Protein AF-A0A7J3MFR7-F1 (afdb_monomer_lite)

pLDDT: mean 71.01, std 16.86, range [31.44, 89.0]

Radius of gyration: 15.05 Å; chains: 1; bounding box: 39×35×43 Å

Sequence (94 aa):
MLSRLLRLKNTVKINGLPLHISYNLWTGIASVSYGSLKVEKILVWNGGEINILNIKIKFRGYLNPYAEIYVNNTLYTKISNILKFKAKHYRANS

Structure (mmCIF, N/CA/C/O backbone):
data_AF-A0A7J3MFR7-F1
#
_entry.id   AF-A0A7J3MFR7-F1
#
loop_
_atom_site.group_PDB
_atom_site.id
_atom_site.type_symbol
_atom_site.label_atom_id
_atom_site.label_alt_id
_atom_site.label_comp_id
_atom_site.label_asym_id
_atom_site.label_entity_id
_atom_site.label_seq_id
_atom_site.pdbx_PDB_ins_code
_atom_site.Cartn_x
_atom_site.Cartn_y
_atom_site.Cartn_z
_atom_site.occupancy
_atom_site.B_iso_or_equiv
_atom_site.auth_seq_id
_atom_site.auth_comp_id
_atom_site.auth_asym_id
_atom_site.auth_atom_id
_atom_site.pdbx_PDB_model_num
ATOM 1 N N . MET A 1 1 ? 22.687 6.573 -9.321 1.00 44.69 1 MET A N 1
ATOM 2 C CA . MET A 1 1 ? 21.905 7.821 -9.127 1.00 44.69 1 MET A CA 1
ATOM 3 C C . MET A 1 1 ? 20.436 7.713 -9.591 1.00 44.69 1 MET A C 1
ATOM 5 O O . MET A 1 1 ? 19.604 8.420 -9.037 1.00 44.69 1 MET A O 1
ATOM 9 N N . LEU A 1 2 ? 20.082 6.796 -10.512 1.00 44.41 2 LEU A N 1
ATOM 10 C CA . LEU A 1 2 ? 18.700 6.540 -10.979 1.00 44.41 2 LEU A CA 1
ATOM 11 C C . LEU A 1 2 ? 17.744 5.903 -9.946 1.00 44.41 2 LEU A C 1
ATOM 13 O O . LEU A 1 2 ? 16.537 6.110 -10.017 1.00 44.41 2 LEU A O 1
ATOM 17 N N . SER A 1 3 ? 18.256 5.180 -8.948 1.00 43.47 3 SER A N 1
ATOM 18 C CA . SER A 1 3 ? 17.432 4.471 -7.951 1.00 43.47 3 SER A CA 1
ATOM 19 C C . SER A 1 3 ? 16.567 5.389 -7.073 1.00 43.47 3 SER A C 1
ATOM 21 O O . SER A 1 3 ? 15.544 4.958 -6.549 1.00 43.47 3 SER A O 1
ATOM 23 N N . ARG A 1 4 ? 16.934 6.672 -6.932 1.00 46.88 4 ARG A N 1
ATOM 24 C CA . ARG A 1 4 ? 16.147 7.675 -6.189 1.00 46.88 4 ARG A CA 1
ATOM 25 C C . ARG A 1 4 ? 14.911 8.175 -6.950 1.00 46.88 4 ARG A C 1
ATOM 27 O O . ARG A 1 4 ? 13.972 8.619 -6.300 1.00 46.88 4 ARG A O 1
ATOM 34 N N . LEU A 1 5 ? 14.902 8.099 -8.285 1.00 53.75 5 LEU A N 1
ATOM 35 C CA . LEU A 1 5 ? 13.770 8.520 -9.132 1.00 53.75 5 LEU A CA 1
ATOM 36 C C . LEU A 1 5 ? 12.626 7.493 -9.144 1.00 53.75 5 LEU A C 1
ATOM 38 O O . LEU A 1 5 ? 11.482 7.833 -9.425 1.00 53.75 5 LEU A O 1
ATOM 42 N N . LEU A 1 6 ? 12.926 6.249 -8.778 1.00 65.19 6 LEU A N 1
ATOM 43 C CA . LEU A 1 6 ? 12.028 5.098 -8.846 1.00 65.19 6 LEU A CA 1
ATOM 44 C C . LEU A 1 6 ? 11.453 4.738 -7.466 1.00 65.19 6 LEU A C 1
ATOM 46 O O . LEU A 1 6 ? 11.320 3.569 -7.109 1.00 65.19 6 LEU A O 1
ATOM 50 N N . ARG A 1 7 ? 11.124 5.746 -6.652 1.00 69.44 7 ARG A 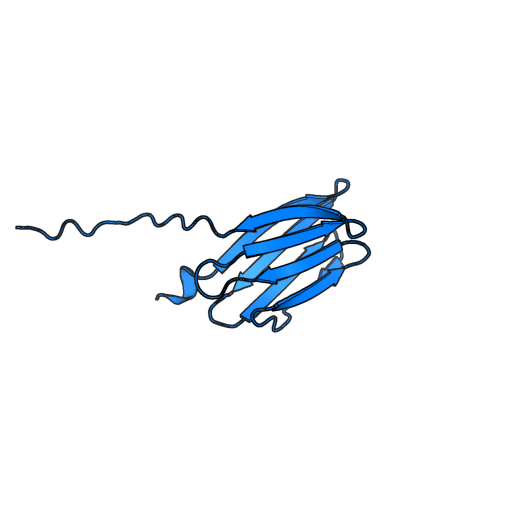N 1
ATOM 51 C CA . ARG A 1 7 ? 10.495 5.541 -5.344 1.00 69.44 7 ARG A CA 1
ATOM 52 C C . ARG A 1 7 ? 9.131 6.213 -5.297 1.00 69.44 7 ARG A C 1
ATOM 54 O O . ARG A 1 7 ? 9.032 7.428 -5.428 1.00 69.44 7 ARG A O 1
ATOM 61 N N . LEU A 1 8 ? 8.096 5.420 -5.053 1.00 73.31 8 LEU A N 1
ATOM 62 C CA . LEU A 1 8 ? 6.751 5.890 -4.760 1.00 73.31 8 LEU A CA 1
ATOM 63 C C . LEU A 1 8 ? 6.642 6.078 -3.248 1.00 73.31 8 LEU A C 1
ATOM 65 O O . LEU A 1 8 ? 6.862 5.139 -2.484 1.00 73.31 8 LEU A O 1
ATOM 69 N N . LYS A 1 9 ? 6.337 7.296 -2.802 1.00 79.62 9 LYS A N 1
ATOM 70 C CA . LYS A 1 9 ? 6.063 7.586 -1.392 1.00 79.62 9 LYS A CA 1
ATOM 71 C C . LYS A 1 9 ? 4.776 8.383 -1.303 1.00 79.62 9 LYS A C 1
ATOM 73 O O . LYS A 1 9 ? 4.694 9.463 -1.879 1.00 79.62 9 LYS A O 1
ATOM 78 N N . ASN A 1 10 ? 3.794 7.857 -0.586 1.00 81.62 10 ASN A N 1
ATOM 79 C CA . ASN A 1 10 ? 2.518 8.533 -0.415 1.00 81.62 10 ASN A CA 1
ATOM 80 C C . ASN A 1 10 ? 1.919 8.247 0.967 1.00 81.62 10 ASN A C 1
ATOM 82 O O . ASN A 1 10 ? 2.241 7.240 1.598 1.00 81.62 10 ASN A O 1
ATOM 86 N N . THR A 1 11 ? 1.069 9.159 1.422 1.00 83.31 11 THR A N 1
ATOM 87 C CA . THR A 1 11 ? 0.305 9.053 2.659 1.00 83.31 11 THR A CA 1
ATOM 88 C C . THR A 1 11 ? -1.154 9.325 2.330 1.00 83.31 11 THR A C 1
ATOM 90 O O . THR A 1 11 ? -1.482 10.399 1.833 1.00 83.31 11 THR A O 1
ATOM 93 N N . VAL A 1 12 ? -2.030 8.378 2.638 1.00 82.25 12 VAL A N 1
ATOM 94 C CA . VAL A 1 12 ? -3.478 8.501 2.437 1.00 82.25 12 VAL A CA 1
ATOM 95 C C . VAL A 1 12 ? -4.171 8.338 3.780 1.00 82.25 12 VAL A C 1
ATOM 97 O O . VAL A 1 12 ? -3.747 7.518 4.582 1.00 82.25 12 VAL A O 1
ATOM 100 N N . LYS A 1 13 ? -5.231 9.103 4.052 1.00 86.00 13 LYS A N 1
ATOM 101 C CA . LYS A 1 13 ? -6.077 8.862 5.228 1.00 86.00 13 LYS A CA 1
ATOM 102 C C . LYS A 1 13 ? -7.219 7.920 4.852 1.00 86.00 13 LYS A C 1
ATOM 104 O O . LYS A 1 13 ? -7.940 8.188 3.892 1.00 86.00 13 LYS A O 1
ATOM 109 N N . ILE A 1 14 ? -7.369 6.839 5.612 1.00 82.06 14 ILE A N 1
ATOM 110 C CA . ILE A 1 14 ? -8.463 5.867 5.498 1.00 82.06 14 ILE A CA 1
ATOM 111 C C . ILE A 1 14 ? -9.067 5.734 6.892 1.00 82.06 14 ILE A C 1
ATOM 113 O O . ILE A 1 14 ? -8.332 5.532 7.853 1.00 82.06 14 ILE A O 1
ATOM 117 N N . ASN A 1 15 ? -10.383 5.913 7.020 1.00 83.94 15 ASN A N 1
ATOM 118 C CA . ASN A 1 15 ? -11.104 5.844 8.301 1.00 83.94 15 ASN A CA 1
ATOM 119 C C . ASN A 1 15 ? -10.459 6.681 9.429 1.00 83.94 15 ASN A C 1
ATOM 121 O O . ASN A 1 15 ? -10.388 6.252 10.575 1.00 83.94 15 ASN A O 1
ATOM 125 N N . GLY A 1 16 ? -9.928 7.863 9.098 1.00 83.06 16 GLY A N 1
ATOM 126 C CA . GLY A 1 16 ? -9.259 8.756 10.055 1.00 83.06 16 GLY A CA 1
ATOM 127 C C . GLY A 1 16 ? -7.809 8.386 10.403 1.00 83.06 16 GLY A C 1
ATOM 128 O O . GLY A 1 16 ? -7.104 9.214 10.978 1.00 83.06 16 GLY A O 1
ATOM 129 N N . LEU A 1 17 ? -7.323 7.211 9.995 1.00 85.31 17 LEU A N 1
ATOM 130 C CA . LEU A 1 17 ? -5.958 6.749 10.247 1.00 85.31 17 LEU A CA 1
ATOM 131 C C . LEU A 1 17 ? -5.041 6.967 9.031 1.00 85.31 17 LEU A C 1
ATOM 133 O O . LEU A 1 17 ? -5.476 6.828 7.882 1.00 85.31 17 LEU A O 1
ATOM 137 N N . PRO A 1 18 ? -3.758 7.308 9.248 1.00 86.19 18 PRO A N 1
ATOM 138 C CA . PRO A 1 18 ? -2.803 7.474 8.164 1.00 86.19 18 PRO A CA 1
ATOM 139 C C . PRO A 1 18 ? -2.310 6.116 7.651 1.00 86.19 18 PRO A C 1
ATOM 141 O O . PRO A 1 18 ? -1.804 5.292 8.410 1.00 86.19 18 PRO A O 1
ATOM 144 N N . LEU A 1 19 ? -2.411 5.916 6.341 1.00 84.75 19 LEU A N 1
ATOM 145 C CA . LEU A 1 19 ? -1.775 4.851 5.580 1.00 84.75 19 LEU A CA 1
ATOM 146 C C . LEU A 1 19 ? -0.554 5.423 4.856 1.00 84.75 19 LEU A C 1
ATOM 148 O O . LEU A 1 19 ? -0.691 6.161 3.880 1.00 84.75 19 LEU A O 1
ATOM 152 N N . HIS A 1 20 ? 0.641 5.075 5.315 1.00 86.31 20 HIS A N 1
ATOM 153 C CA . HIS A 1 20 ? 1.889 5.416 4.644 1.00 86.31 20 HIS A CA 1
ATOM 154 C C . HIS A 1 20 ? 2.338 4.264 3.760 1.00 86.31 20 HIS A C 1
ATOM 156 O O . HIS A 1 20 ? 2.400 3.122 4.204 1.00 86.31 20 HIS A O 1
ATOM 162 N N . ILE A 1 21 ? 2.705 4.578 2.523 1.00 81.75 21 ILE A N 1
ATOM 163 C CA . ILE A 1 21 ? 3.220 3.620 1.550 1.00 81.75 21 ILE A CA 1
ATOM 164 C C . ILE A 1 21 ? 4.542 4.157 1.019 1.00 81.75 21 ILE A C 1
ATOM 166 O O . ILE A 1 21 ? 4.634 5.293 0.552 1.00 81.75 21 ILE A O 1
ATOM 170 N N . SER A 1 22 ? 5.579 3.330 1.082 1.00 80.38 22 SER A N 1
ATOM 171 C CA . SER A 1 22 ? 6.880 3.580 0.475 1.00 80.38 22 SER A CA 1
ATOM 172 C C . SER A 1 22 ? 7.279 2.367 -0.344 1.00 80.38 22 SER A C 1
ATOM 174 O O . SER A 1 22 ? 7.618 1.338 0.224 1.00 80.38 22 SER A O 1
ATOM 176 N N . TYR A 1 23 ? 7.336 2.510 -1.658 1.00 77.75 23 TYR A N 1
ATOM 177 C CA . TYR A 1 23 ? 7.722 1.445 -2.569 1.00 77.75 23 TYR A CA 1
ATOM 178 C C . TYR A 1 23 ? 8.919 1.865 -3.414 1.00 77.75 23 TYR A C 1
ATOM 180 O O . TYR A 1 23 ? 8.914 2.931 -4.028 1.00 77.75 23 TYR A O 1
ATOM 188 N N . ASN A 1 24 ? 9.964 1.044 -3.407 1.00 75.94 24 ASN A N 1
ATOM 189 C CA . ASN A 1 24 ? 11.113 1.180 -4.284 1.00 75.94 24 ASN A CA 1
ATOM 190 C C . ASN A 1 24 ? 10.956 0.206 -5.447 1.00 75.94 24 ASN A C 1
ATOM 192 O O . ASN A 1 24 ? 10.998 -1.005 -5.260 1.00 75.94 24 ASN A O 1
ATOM 196 N N . LEU A 1 25 ? 10.812 0.766 -6.638 1.00 70.00 25 LEU A N 1
ATOM 197 C CA . LEU A 1 25 ? 10.563 0.035 -7.872 1.00 70.00 25 LEU A CA 1
ATOM 198 C C . LEU A 1 25 ? 11.781 -0.697 -8.399 1.00 70.00 25 LEU A C 1
ATOM 200 O O . LEU A 1 25 ? 11.637 -1.733 -9.031 1.00 70.00 25 LEU A O 1
ATOM 204 N N . TRP A 1 26 ? 12.974 -0.170 -8.127 1.00 68.25 26 TRP A N 1
ATOM 205 C CA . TRP A 1 26 ? 14.215 -0.812 -8.540 1.00 68.25 26 TRP A CA 1
ATOM 206 C C . TRP A 1 26 ? 14.461 -2.099 -7.754 1.00 68.25 26 TRP A C 1
ATOM 208 O O . TRP A 1 26 ? 14.870 -3.107 -8.313 1.00 68.25 26 TRP A O 1
ATOM 218 N N . THR A 1 27 ? 14.219 -2.060 -6.442 1.00 70.62 27 THR A N 1
ATOM 219 C CA . THR A 1 27 ? 14.476 -3.203 -5.555 1.00 70.62 27 THR A CA 1
ATOM 220 C C . THR A 1 27 ? 13.238 -4.062 -5.305 1.00 70.62 27 THR A C 1
ATOM 222 O O . THR A 1 27 ? 13.345 -5.074 -4.623 1.00 70.62 27 THR A O 1
ATOM 225 N N . GLY A 1 28 ? 12.055 -3.631 -5.752 1.00 71.88 28 GLY A N 1
ATOM 226 C CA . GLY A 1 28 ? 10.782 -4.265 -5.406 1.00 71.88 28 GLY A CA 1
ATOM 227 C C . GLY A 1 28 ? 10.473 -4.231 -3.905 1.00 71.88 28 GLY A C 1
ATOM 228 O O . GLY A 1 28 ? 9.742 -5.078 -3.416 1.00 71.88 28 GLY A O 1
ATOM 229 N N . ILE A 1 29 ? 11.041 -3.299 -3.129 1.00 77.50 29 ILE A N 1
ATOM 230 C CA . ILE A 1 29 ? 10.843 -3.271 -1.666 1.00 77.50 29 ILE A CA 1
ATOM 231 C C . ILE A 1 29 ? 9.715 -2.302 -1.333 1.00 77.50 29 ILE A C 1
ATOM 233 O O . ILE A 1 29 ? 9.843 -1.098 -1.571 1.00 77.50 29 ILE A O 1
ATOM 237 N N . ALA A 1 30 ? 8.641 -2.807 -0.732 1.00 78.75 30 ALA A N 1
ATOM 238 C CA . ALA A 1 30 ? 7.526 -2.020 -0.225 1.00 78.75 30 ALA A CA 1
ATOM 239 C C . ALA A 1 30 ? 7.528 -1.995 1.306 1.00 78.75 30 ALA A C 1
ATOM 241 O O . ALA A 1 30 ? 7.729 -3.007 1.965 1.00 78.75 30 ALA A O 1
ATOM 242 N N . SER A 1 31 ? 7.267 -0.836 1.892 1.00 81.81 31 SER A N 1
ATOM 243 C CA . SER A 1 31 ? 6.964 -0.682 3.310 1.00 81.81 31 SER A CA 1
ATOM 244 C C . SER A 1 31 ? 5.642 0.045 3.433 1.00 81.81 31 SER A C 1
ATOM 246 O O . SER A 1 31 ? 5.423 1.055 2.756 1.00 81.81 31 SER A O 1
ATOM 248 N N . VAL A 1 32 ? 4.774 -0.484 4.287 1.00 83.00 32 VAL A N 1
ATOM 249 C CA . VAL A 1 32 ? 3.445 0.065 4.514 1.00 83.00 32 VAL A CA 1
ATOM 250 C C . VAL A 1 32 ? 3.204 0.173 6.012 1.00 83.00 32 VAL A C 1
ATOM 252 O O . VAL A 1 32 ? 3.564 -0.723 6.768 1.00 83.00 32 VAL A O 1
ATOM 255 N N . SER A 1 33 ? 2.590 1.260 6.456 1.00 85.38 33 SER A N 1
ATOM 256 C CA . SER A 1 33 ? 2.109 1.380 7.832 1.00 85.38 33 SER A CA 1
ATOM 257 C C . SER A 1 33 ? 0.726 2.002 7.855 1.00 85.38 33 SER A C 1
ATOM 259 O O . SER A 1 33 ? 0.494 2.978 7.146 1.00 85.38 33 SER A O 1
ATOM 261 N N . TYR A 1 34 ? -0.163 1.472 8.683 1.00 84.50 34 TYR A N 1
ATOM 262 C CA . TYR A 1 34 ? -1.522 1.962 8.862 1.00 84.50 34 TYR A CA 1
ATOM 263 C C . TYR A 1 34 ? -1.788 2.229 10.346 1.00 84.50 34 TYR A C 1
ATOM 265 O O . TYR A 1 34 ? -1.828 1.297 11.148 1.00 84.50 34 TYR A O 1
ATOM 273 N N . GLY A 1 35 ? -1.926 3.501 10.729 1.00 83.06 35 GLY A N 1
ATOM 274 C CA . GLY A 1 35 ? -1.965 3.887 12.144 1.00 83.06 35 GLY A CA 1
ATOM 275 C C . GLY A 1 35 ? -0.706 3.408 12.882 1.00 83.06 35 GLY A C 1
ATOM 276 O O . GLY A 1 35 ? 0.406 3.729 12.466 1.00 83.06 35 GLY A O 1
ATOM 277 N N . SER A 1 36 ? -0.882 2.610 13.941 1.00 81.88 36 SER A N 1
ATOM 278 C CA . SER A 1 36 ? 0.218 1.998 14.710 1.00 81.88 36 SER 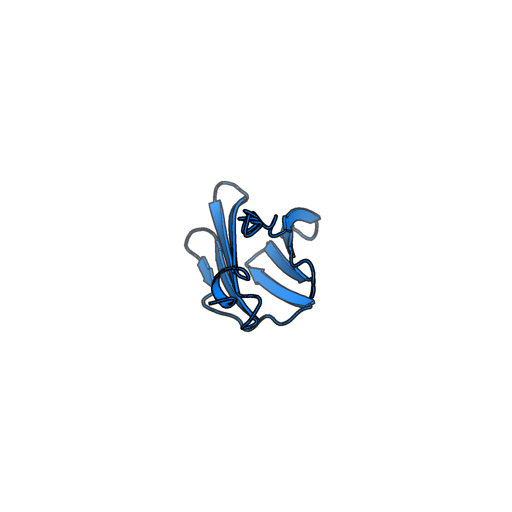A CA 1
ATOM 279 C C . SER A 1 36 ? 0.709 0.657 14.147 1.00 81.88 36 SER A C 1
ATOM 281 O O . SER A 1 36 ? 1.720 0.133 14.610 1.00 81.88 36 SER A O 1
ATOM 283 N N . LEU A 1 37 ? 0.016 0.081 13.157 1.00 79.00 37 LEU A N 1
ATOM 284 C CA . LEU A 1 37 ? 0.411 -1.185 12.541 1.00 79.00 37 LEU A CA 1
ATOM 285 C C . LEU A 1 37 ? 1.470 -0.929 11.471 1.00 79.00 37 LEU A C 1
ATOM 287 O O . LEU A 1 37 ? 1.233 -0.201 10.504 1.00 79.00 37 LEU A O 1
ATOM 291 N N . LYS A 1 38 ? 2.640 -1.552 11.622 1.00 74.62 38 LYS A N 1
ATOM 292 C CA . LYS A 1 38 ? 3.759 -1.413 10.690 1.00 74.62 38 LYS A CA 1
ATOM 293 C C . LYS A 1 38 ? 4.040 -2.739 10.000 1.00 74.62 38 LYS A C 1
ATOM 295 O O . LYS A 1 38 ? 4.380 -3.723 10.643 1.00 74.62 38 LYS A O 1
ATOM 300 N N . VAL A 1 39 ? 3.939 -2.737 8.678 1.00 72.25 39 VAL A N 1
ATOM 301 C CA . VAL A 1 39 ? 4.384 -3.832 7.821 1.00 72.25 39 VAL A CA 1
ATOM 302 C C . VAL A 1 39 ? 5.742 -3.433 7.254 1.00 72.25 39 VAL A C 1
ATOM 304 O O . VAL A 1 39 ? 5.875 -2.626 6.320 1.00 72.25 39 VAL A O 1
ATOM 307 N N . GLU A 1 40 ? 6.788 -3.932 7.905 1.00 63.69 40 GLU A N 1
ATOM 308 C CA . GLU A 1 40 ? 8.162 -3.620 7.543 1.00 63.69 40 GLU A CA 1
ATOM 309 C C . GLU A 1 40 ? 8.622 -4.472 6.359 1.00 63.69 40 GLU A C 1
ATOM 311 O O . GLU A 1 40 ? 8.767 -5.680 6.464 1.00 63.69 40 GLU A O 1
ATOM 316 N N . LYS A 1 41 ? 8.886 -3.790 5.237 1.00 64.62 41 LYS A N 1
ATOM 317 C CA . LYS A 1 41 ? 9.708 -4.249 4.106 1.00 64.62 41 LYS A CA 1
ATOM 318 C C . LYS A 1 41 ? 9.340 -5.634 3.559 1.00 64.62 41 LYS A C 1
ATOM 320 O O . LYS A 1 41 ? 10.014 -6.622 3.819 1.00 64.62 41 LYS A O 1
ATOM 325 N N . ILE A 1 42 ? 8.340 -5.665 2.687 1.00 69.94 42 ILE A N 1
ATOM 326 C CA . ILE A 1 42 ? 8.019 -6.837 1.872 1.00 69.94 42 ILE A CA 1
ATOM 327 C C . ILE A 1 42 ? 8.678 -6.680 0.497 1.00 69.94 42 ILE A C 1
ATOM 329 O O . ILE A 1 42 ? 8.677 -5.589 -0.083 1.00 69.94 42 ILE A O 1
ATOM 333 N N . LEU A 1 43 ? 9.240 -7.772 -0.025 1.00 66.69 43 LEU A N 1
ATOM 334 C CA . LEU A 1 43 ? 9.623 -7.884 -1.431 1.00 66.69 43 LEU A CA 1
ATOM 335 C C . LEU A 1 43 ? 8.353 -8.081 -2.258 1.00 66.69 43 LEU A C 1
ATOM 337 O O . LEU A 1 43 ? 7.786 -9.167 -2.316 1.00 66.69 43 LEU A O 1
ATOM 341 N N . VAL A 1 44 ? 7.892 -7.003 -2.871 1.00 67.38 44 VAL A N 1
ATOM 342 C CA . VAL A 1 44 ? 6.713 -6.971 -3.720 1.00 67.38 44 VAL A CA 1
ATOM 343 C C . VAL A 1 44 ? 7.182 -6.661 -5.131 1.00 67.38 44 VAL A C 1
ATOM 345 O O . VAL A 1 44 ? 7.335 -5.505 -5.519 1.00 67.38 44 VAL A O 1
ATOM 348 N N . TRP A 1 45 ? 7.461 -7.714 -5.895 1.00 64.81 45 TRP A N 1
ATOM 349 C CA . TRP A 1 45 ? 7.672 -7.582 -7.333 1.00 64.81 45 TRP A CA 1
ATOM 350 C C . TRP A 1 45 ? 6.338 -7.315 -8.034 1.00 64.81 45 TRP A C 1
ATOM 352 O O . TRP A 1 45 ? 5.265 -7.479 -7.454 1.00 64.81 45 TRP A O 1
ATOM 362 N N . ASN A 1 46 ? 6.414 -6.844 -9.276 1.00 65.81 46 ASN A N 1
ATOM 363 C CA . ASN A 1 46 ? 5.274 -6.414 -10.082 1.00 65.81 46 ASN A CA 1
ATOM 364 C C . ASN A 1 46 ? 4.104 -7.422 -10.013 1.00 65.81 46 ASN A C 1
ATOM 366 O O . ASN A 1 46 ? 4.265 -8.578 -10.396 1.00 65.81 46 ASN A O 1
ATOM 370 N N . GLY A 1 47 ? 2.941 -6.988 -9.515 1.00 67.94 47 GLY A N 1
ATOM 371 C CA . GLY A 1 47 ? 1.769 -7.841 -9.283 1.00 67.94 47 GLY A CA 1
ATOM 372 C C . GLY A 1 47 ? 1.574 -8.304 -7.836 1.00 67.94 47 GLY A C 1
ATOM 373 O O . GLY A 1 47 ? 0.514 -8.843 -7.523 1.00 67.94 47 GLY A O 1
ATOM 374 N N . GLY A 1 48 ? 2.538 -8.069 -6.947 1.00 79.06 48 GLY A N 1
ATOM 375 C CA . GLY A 1 48 ? 2.412 -8.445 -5.547 1.00 79.06 48 GLY A CA 1
ATOM 376 C C . GLY A 1 48 ? 1.411 -7.576 -4.776 1.00 79.06 48 GLY A C 1
ATOM 377 O O . GLY A 1 48 ? 1.141 -6.414 -5.113 1.00 79.06 48 GLY A O 1
ATOM 378 N N . GLU A 1 49 ? 0.846 -8.168 -3.728 1.00 83.69 49 GLU A N 1
ATOM 379 C CA . GLU A 1 49 ? -0.170 -7.548 -2.888 1.00 83.69 49 GLU A CA 1
ATOM 380 C C . GLU A 1 49 ? 0.218 -7.563 -1.409 1.00 83.69 49 GLU A C 1
ATOM 382 O O . GLU A 1 49 ? 0.865 -8.488 -0.923 1.00 83.69 49 GLU A O 1
ATOM 387 N N . ILE A 1 50 ? -0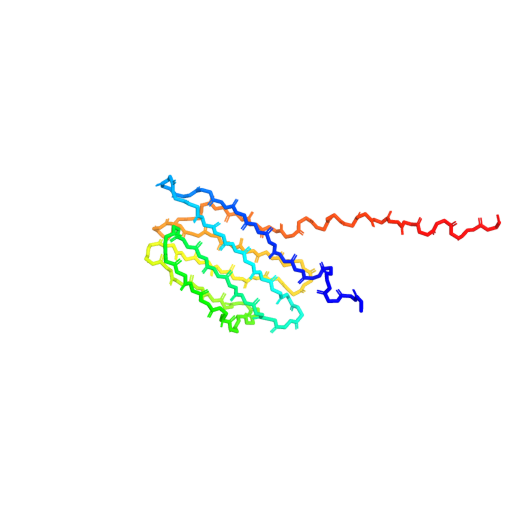.187 -6.515 -0.695 1.00 83.31 50 ILE A N 1
ATOM 388 C CA . ILE A 1 50 ? -0.083 -6.416 0.759 1.00 83.31 50 ILE A CA 1
ATOM 389 C C . ILE A 1 50 ? -1.495 -6.278 1.308 1.00 83.31 50 ILE A C 1
ATOM 391 O O . ILE A 1 50 ? -2.235 -5.382 0.902 1.00 83.31 50 ILE A O 1
ATOM 395 N N . ASN A 1 51 ? -1.844 -7.140 2.256 1.00 85.38 51 ASN A N 1
ATOM 396 C CA . ASN A 1 51 ? -3.127 -7.115 2.942 1.00 85.38 51 ASN A CA 1
ATOM 397 C C . ASN A 1 51 ? -2.902 -6.674 4.394 1.00 85.38 51 ASN A C 1
ATOM 399 O O . ASN A 1 51 ? -2.088 -7.262 5.103 1.00 85.38 51 ASN A O 1
ATOM 403 N N . ILE A 1 52 ? -3.594 -5.619 4.822 1.00 82.50 52 ILE A N 1
ATOM 404 C CA . ILE A 1 52 ? -3.554 -5.074 6.184 1.00 82.50 52 ILE A CA 1
ATOM 405 C C . ILE A 1 52 ? -4.995 -4.881 6.634 1.00 82.50 52 ILE A C 1
ATOM 407 O O . ILE A 1 52 ? -5.661 -3.954 6.178 1.00 82.50 52 ILE A O 1
ATOM 411 N N . LEU A 1 53 ? -5.476 -5.735 7.541 1.00 84.31 53 LEU A N 1
ATOM 412 C CA . LEU A 1 53 ? -6.877 -5.736 7.973 1.00 84.31 53 LEU A CA 1
ATOM 413 C C . LEU A 1 53 ? -7.818 -5.853 6.757 1.00 84.31 53 LEU A C 1
ATOM 415 O O . LEU A 1 53 ? -7.763 -6.831 6.018 1.00 84.31 53 LEU A O 1
ATOM 419 N N . ASN A 1 54 ? -8.649 -4.838 6.528 1.00 85.69 54 ASN A N 1
ATOM 420 C CA . ASN A 1 54 ? -9.567 -4.729 5.401 1.00 85.69 54 ASN A CA 1
ATOM 421 C C . ASN A 1 54 ? -9.009 -3.916 4.218 1.00 85.69 54 ASN A C 1
ATOM 423 O O . ASN A 1 54 ? -9.747 -3.616 3.275 1.00 85.69 54 ASN A O 1
ATOM 427 N N . ILE A 1 55 ? -7.732 -3.533 4.276 1.00 86.06 55 ILE A N 1
ATOM 428 C CA . ILE A 1 55 ? -7.038 -2.776 3.239 1.00 86.06 55 ILE A CA 1
ATOM 429 C C . ILE A 1 55 ? -6.193 -3.740 2.412 1.00 86.06 55 ILE A C 1
ATOM 431 O O . ILE A 1 55 ? -5.329 -4.438 2.942 1.00 86.06 55 ILE A O 1
ATOM 435 N N . LYS A 1 56 ? -6.392 -3.737 1.096 1.00 89.00 56 LYS A N 1
ATOM 436 C CA . LYS A 1 56 ? -5.553 -4.462 0.139 1.00 89.00 56 LYS A CA 1
ATOM 437 C C . LYS A 1 56 ? -4.816 -3.466 -0.744 1.00 89.00 56 LYS A C 1
ATOM 439 O O . LYS A 1 56 ? -5.435 -2.597 -1.348 1.00 89.00 56 LYS A O 1
ATOM 444 N N . ILE A 1 57 ? -3.500 -3.598 -0.843 1.00 86.06 57 ILE A N 1
ATOM 445 C CA . ILE A 1 57 ? -2.643 -2.729 -1.650 1.00 86.06 57 ILE A CA 1
ATOM 446 C C . ILE A 1 57 ? -1.989 -3.580 -2.725 1.00 86.06 57 ILE A C 1
ATOM 448 O O . ILE A 1 57 ? -1.199 -4.467 -2.412 1.00 86.06 57 ILE A O 1
ATOM 452 N N . LYS A 1 58 ? -2.305 -3.312 -3.990 1.00 86.62 58 LYS A N 1
ATOM 453 C CA . LYS A 1 58 ? -1.720 -4.009 -5.139 1.00 86.62 58 LYS A CA 1
ATOM 454 C C . LYS A 1 58 ? -0.703 -3.118 -5.825 1.00 86.62 58 LYS A C 1
ATOM 456 O O . LYS A 1 58 ? -1.029 -1.991 -6.187 1.00 86.62 58 LYS A O 1
ATOM 461 N N . PHE A 1 59 ? 0.501 -3.630 -6.048 1.00 79.94 59 PHE A N 1
ATOM 462 C CA . PHE A 1 59 ? 1.564 -2.907 -6.741 1.00 79.94 59 PHE A CA 1
ATOM 463 C C . PHE A 1 59 ? 1.639 -3.381 -8.189 1.00 79.94 59 PHE A C 1
ATOM 465 O O . PHE A 1 59 ? 1.776 -4.575 -8.457 1.00 79.94 59 PHE A O 1
ATOM 472 N N . ARG A 1 60 ? 1.511 -2.453 -9.139 1.00 76.81 60 ARG A N 1
ATOM 473 C CA . ARG A 1 60 ? 1.435 -2.754 -10.573 1.00 76.81 60 ARG A CA 1
ATOM 474 C C . ARG A 1 60 ? 2.21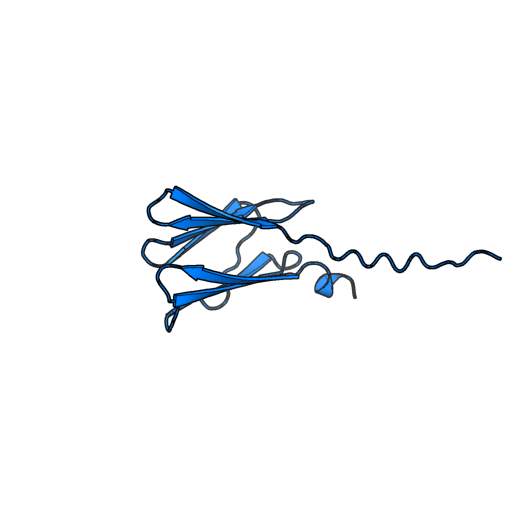8 -1.741 -11.400 1.00 76.81 60 ARG A C 1
ATOM 476 O O . ARG A 1 60 ? 2.407 -0.603 -10.987 1.00 76.81 60 ARG A O 1
ATOM 483 N N . GLY A 1 61 ? 2.594 -2.153 -12.606 1.00 64.94 61 GLY A N 1
ATOM 484 C CA . GLY A 1 61 ? 3.210 -1.302 -13.620 1.00 64.94 61 GLY A CA 1
ATOM 485 C C . GLY A 1 61 ? 4.732 -1.421 -13.633 1.00 64.94 61 GLY A C 1
ATOM 486 O O . GLY A 1 61 ? 5.404 -1.017 -12.691 1.00 64.94 61 GLY A O 1
ATOM 487 N N . TYR A 1 62 ? 5.266 -1.956 -14.736 1.00 57.97 62 TYR A N 1
ATOM 488 C CA . TYR A 1 62 ? 6.712 -2.060 -14.976 1.00 57.97 62 TYR A CA 1
ATOM 489 C C . TYR A 1 62 ? 7.307 -0.710 -15.412 1.00 57.97 62 TYR A C 1
ATOM 491 O O . TYR A 1 62 ? 8.308 -0.262 -14.866 1.00 57.97 62 TYR A O 1
ATOM 499 N N . LEU A 1 63 ? 6.644 -0.035 -16.363 1.00 57.97 63 LEU A N 1
ATOM 500 C CA . LEU A 1 63 ? 7.079 1.252 -16.931 1.00 57.97 63 LEU A CA 1
ATOM 501 C C . LEU A 1 63 ? 6.414 2.466 -16.270 1.00 57.97 63 LEU A C 1
ATOM 503 O O . LEU A 1 63 ? 7.047 3.507 -16.122 1.00 57.97 63 LEU A O 1
ATOM 507 N N . ASN A 1 64 ? 5.148 2.338 -15.859 1.00 66.31 64 ASN A N 1
ATOM 508 C CA . ASN A 1 64 ? 4.429 3.380 -15.126 1.00 66.31 64 ASN A CA 1
ATOM 509 C C . ASN A 1 64 ? 3.840 2.807 -13.833 1.00 66.31 64 ASN A C 1
ATOM 511 O O . ASN A 1 64 ? 2.712 2.305 -13.827 1.00 66.31 64 ASN A O 1
ATOM 515 N N . PRO A 1 65 ? 4.627 2.802 -12.759 1.00 69.56 65 PRO A N 1
ATOM 516 C CA . PRO A 1 65 ? 4.248 2.121 -11.547 1.00 69.56 65 PRO A CA 1
ATOM 517 C C . PRO A 1 65 ? 3.217 2.868 -10.722 1.00 69.56 65 PRO A C 1
ATOM 519 O O . PRO A 1 65 ? 3.302 4.078 -10.482 1.00 69.56 65 PRO A O 1
ATOM 522 N N . TYR A 1 66 ? 2.273 2.093 -10.214 1.00 76.44 66 TYR A N 1
ATOM 523 C CA . TYR A 1 66 ? 1.209 2.564 -9.363 1.00 76.44 66 TYR A CA 1
ATOM 524 C C . TYR A 1 66 ? 0.836 1.524 -8.303 1.00 76.44 66 TYR A C 1
ATOM 526 O O . TYR A 1 66 ? 1.053 0.322 -8.457 1.00 76.44 66 TYR A O 1
ATOM 534 N N . ALA A 1 67 ? 0.255 2.006 -7.213 1.00 80.69 67 ALA A N 1
ATOM 535 C CA . ALA A 1 67 ? -0.373 1.204 -6.182 1.00 80.69 67 ALA A CA 1
ATOM 536 C C . ALA A 1 67 ? -1.888 1.426 -6.227 1.00 80.69 67 ALA A C 1
ATOM 538 O O . ALA A 1 67 ? -2.354 2.565 -6.212 1.00 80.69 67 ALA A O 1
ATOM 539 N N . GLU A 1 68 ? -2.660 0.351 -6.288 1.00 87.38 68 GLU A N 1
ATOM 540 C CA . GLU A 1 68 ? -4.111 0.382 -6.099 1.00 87.38 68 GLU A CA 1
ATOM 541 C C . GLU A 1 68 ? -4.411 0.038 -4.646 1.00 87.38 68 GLU A C 1
ATOM 543 O O . GLU A 1 68 ? -3.936 -0.977 -4.138 1.00 87.38 68 GLU A O 1
ATOM 548 N N . ILE A 1 69 ? -5.188 0.883 -3.980 1.00 86.62 69 ILE A N 1
ATOM 549 C CA . ILE A 1 69 ? -5.594 0.692 -2.593 1.00 86.62 69 ILE A CA 1
ATOM 550 C C . ILE A 1 69 ? -7.075 0.370 -2.589 1.00 86.62 69 ILE A C 1
ATOM 552 O O . ILE A 1 69 ? -7.896 1.160 -3.051 1.00 86.62 69 ILE A O 1
ATOM 556 N N . TYR A 1 70 ? -7.401 -0.784 -2.038 1.00 88.50 70 TYR A N 1
ATOM 557 C CA . TYR A 1 70 ? -8.749 -1.278 -1.859 1.00 88.50 70 TYR A CA 1
ATOM 558 C C . TYR A 1 70 ? -9.089 -1.274 -0.375 1.00 88.50 70 TYR A C 1
ATOM 560 O O . TYR A 1 70 ? -8.253 -1.649 0.443 1.00 88.50 70 TYR A O 1
ATOM 568 N N . VAL A 1 71 ? -10.316 -0.895 -0.037 1.00 87.12 71 VAL A N 1
ATOM 569 C CA . VAL A 1 71 ? -10.879 -0.980 1.316 1.00 87.12 71 VAL A CA 1
ATOM 570 C C . VAL A 1 71 ? -12.153 -1.806 1.210 1.00 87.12 71 VAL A C 1
ATOM 572 O O . VAL A 1 71 ? -13.007 -1.490 0.384 1.00 87.12 71 VAL A O 1
ATOM 575 N N . ASN A 1 72 ? -12.276 -2.884 1.988 1.00 87.69 72 ASN A N 1
ATOM 576 C CA . ASN A 1 72 ? -13.399 -3.830 1.885 1.00 87.69 72 ASN A CA 1
ATOM 577 C C . ASN A 1 72 ? -13.629 -4.303 0.430 1.00 87.69 72 ASN A C 1
ATOM 579 O O . ASN A 1 72 ? -14.741 -4.245 -0.089 1.00 87.69 72 ASN A O 1
ATOM 583 N N . ASN A 1 73 ? -12.551 -4.684 -0.268 1.00 84.50 73 ASN A N 1
ATOM 584 C CA . ASN A 1 73 ? -12.537 -5.073 -1.689 1.00 84.50 73 ASN A CA 1
ATOM 585 C C . ASN A 1 73 ? -13.024 -4.014 -2.699 1.00 84.50 73 ASN A C 1
ATOM 587 O O . ASN A 1 73 ? -13.051 -4.289 -3.897 1.00 84.50 73 ASN A O 1
ATOM 591 N N . THR A 1 74 ? -13.323 -2.792 -2.262 1.00 86.31 74 THR A N 1
ATOM 592 C CA . THR A 1 74 ? -13.708 -1.683 -3.140 1.00 86.31 74 THR A CA 1
ATOM 593 C C . THR A 1 74 ? -12.494 -0.806 -3.414 1.00 86.31 74 THR A C 1
ATOM 595 O O . THR A 1 74 ? -11.745 -0.492 -2.490 1.00 86.31 74 THR A O 1
ATOM 598 N N . LEU A 1 75 ? -12.264 -0.423 -4.674 1.00 88.00 75 LEU A N 1
ATOM 599 C CA . LEU A 1 75 ? -11.147 0.455 -5.028 1.00 88.00 75 LEU A CA 1
ATOM 600 C C . LEU A 1 75 ? -11.357 1.824 -4.372 1.00 88.00 75 LEU A C 1
ATOM 602 O O . LEU A 1 75 ? -12.289 2.543 -4.716 1.00 88.00 75 LEU A O 1
ATOM 606 N N . TYR A 1 76 ? -10.481 2.174 -3.436 1.00 86.12 76 TYR A N 1
ATOM 607 C CA . TYR A 1 76 ? -10.535 3.440 -2.715 1.00 86.12 76 TYR A CA 1
ATOM 608 C C . TYR A 1 76 ? -9.744 4.521 -3.445 1.00 86.12 76 TYR A C 1
ATOM 610 O O . TYR A 1 76 ? -10.228 5.625 -3.669 1.00 86.12 76 TYR A O 1
ATOM 618 N N . THR A 1 77 ? -8.506 4.213 -3.832 1.00 84.06 77 THR A N 1
ATOM 619 C CA . THR A 1 77 ? -7.686 5.155 -4.592 1.00 84.06 77 THR A CA 1
ATOM 620 C C . THR A 1 77 ? -6.592 4.448 -5.377 1.00 84.06 77 THR A C 1
ATOM 622 O O . THR A 1 77 ? -6.170 3.337 -5.046 1.00 84.06 77 THR A O 1
ATOM 625 N N . LYS A 1 78 ? -6.108 5.123 -6.416 1.00 84.31 78 LYS A N 1
ATOM 626 C CA . LYS A 1 78 ? -4.960 4.705 -7.209 1.00 84.31 78 LYS A CA 1
ATOM 627 C C . LYS A 1 78 ? -3.866 5.747 -7.062 1.00 84.31 78 LYS A C 1
ATOM 629 O O . LYS A 1 78 ? -4.053 6.917 -7.378 1.00 84.31 78 LYS A O 1
ATOM 634 N N . ILE A 1 79 ? -2.707 5.299 -6.610 1.00 77.69 79 ILE A N 1
ATOM 635 C CA . ILE A 1 79 ? -1.529 6.131 -6.441 1.00 77.69 79 ILE A CA 1
ATOM 636 C C . ILE A 1 79 ? -0.540 5.757 -7.523 1.00 77.69 79 ILE A C 1
ATOM 638 O O . ILE A 1 79 ? 0.152 4.755 -7.407 1.00 77.69 79 ILE A O 1
ATOM 642 N N . SER A 1 80 ? -0.437 6.563 -8.566 1.00 73.75 80 SER A N 1
ATOM 643 C CA . SER A 1 80 ? 0.705 6.497 -9.472 1.00 73.75 80 SER A CA 1
ATOM 644 C C . SER A 1 80 ? 1.805 7.418 -8.977 1.00 73.75 80 SER A C 1
ATOM 646 O O . SER A 1 80 ? 1.538 8.478 -8.403 1.00 73.75 80 SER A O 1
ATOM 648 N N . ASN A 1 81 ? 3.053 7.054 -9.256 1.00 63.44 81 ASN A N 1
ATOM 649 C CA . ASN A 1 81 ? 4.092 8.066 -9.269 1.00 63.44 81 ASN A CA 1
ATOM 650 C C . ASN A 1 81 ? 3.771 8.959 -10.477 1.00 63.44 81 ASN A C 1
ATOM 652 O O . ASN A 1 81 ? 4.112 8.616 -11.605 1.00 63.44 81 ASN A O 1
ATOM 656 N N . ILE A 1 82 ? 3.079 10.091 -10.277 1.00 49.25 82 ILE A N 1
ATOM 657 C CA . ILE A 1 82 ? 3.283 11.212 -11.194 1.00 49.25 82 ILE A CA 1
ATOM 658 C C . ILE A 1 82 ? 4.760 11.483 -11.012 1.00 49.25 82 ILE A C 1
ATOM 660 O O . ILE A 1 82 ? 5.170 12.049 -9.997 1.00 49.25 82 ILE A O 1
ATOM 664 N N . LEU A 1 83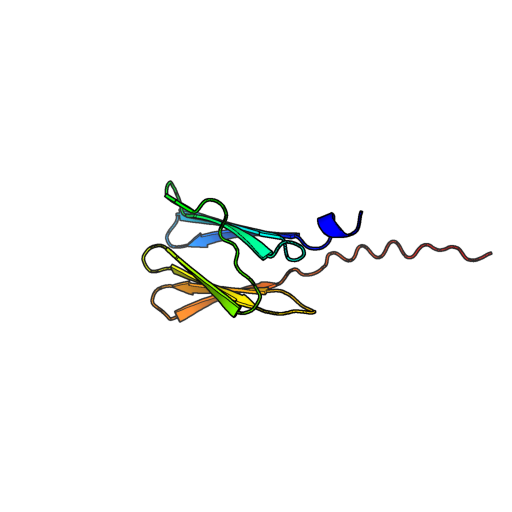 ? 5.574 10.987 -11.940 1.00 42.81 83 LEU A N 1
ATOM 665 C CA . LEU A 1 83 ? 6.903 11.504 -12.115 1.00 42.81 83 LEU A CA 1
ATOM 666 C C . LEU A 1 83 ? 6.710 13.020 -12.139 1.00 42.81 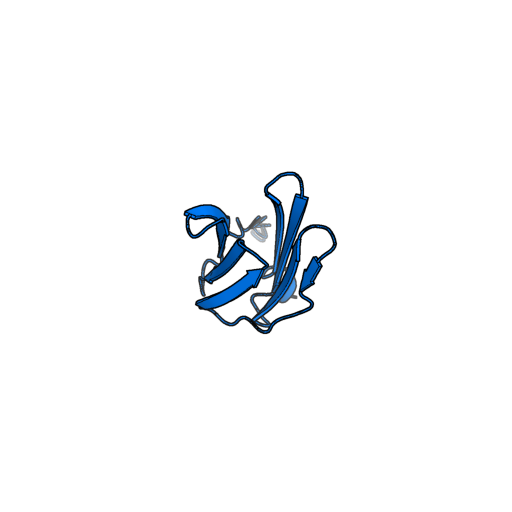83 LEU A C 1
ATOM 668 O O . LEU A 1 83 ? 6.320 13.597 -13.148 1.00 42.81 83 LEU A O 1
ATOM 672 N N . LYS A 1 84 ? 7.053 13.690 -11.036 1.00 38.59 84 LYS A N 1
ATOM 673 C CA . LYS A 1 84 ? 7.732 14.968 -11.139 1.00 38.59 84 LYS A CA 1
ATOM 674 C C . LYS A 1 84 ? 9.049 14.642 -11.844 1.00 38.59 84 LYS A C 1
ATOM 676 O O . LYS A 1 84 ? 10.118 14.737 -11.250 1.00 38.59 84 LYS A O 1
ATOM 681 N N . PHE A 1 85 ? 8.979 14.263 -13.124 1.00 35.84 85 PHE A N 1
ATOM 682 C CA . PHE A 1 85 ? 9.983 14.610 -14.098 1.00 35.84 85 PHE A CA 1
ATOM 683 C C . PHE A 1 85 ? 9.931 16.134 -14.086 1.00 35.84 85 PHE A C 1
ATOM 685 O O . PHE A 1 85 ? 9.338 16.791 -14.932 1.00 35.84 85 PHE A O 1
ATOM 692 N N . LYS A 1 86 ? 10.586 16.724 -13.082 1.00 32.19 86 LYS A N 1
ATOM 693 C CA . LYS A 1 86 ? 11.359 17.921 -13.319 1.00 32.19 86 LYS A CA 1
ATOM 694 C C . LYS A 1 86 ? 12.379 17.439 -14.341 1.00 32.19 86 LYS A C 1
ATOM 696 O O . LYS A 1 86 ? 13.485 17.036 -13.993 1.00 32.19 86 LYS A O 1
ATOM 701 N N . ALA A 1 87 ? 11.960 17.387 -15.603 1.00 31.44 87 ALA A N 1
ATOM 702 C CA . ALA A 1 87 ? 12.864 17.512 -16.705 1.00 31.44 87 ALA A CA 1
ATOM 703 C C . ALA A 1 87 ? 13.510 18.875 -16.457 1.00 31.44 87 ALA A C 1
ATOM 705 O O . ALA A 1 87 ? 13.059 19.912 -16.931 1.00 31.44 87 ALA A O 1
ATOM 706 N N . LYS A 1 88 ? 14.592 18.881 -15.670 1.00 34.06 88 LYS A N 1
ATOM 707 C CA . LYS A 1 88 ? 15.762 19.624 -16.092 1.00 34.06 88 LYS A CA 1
ATOM 708 C C . LYS A 1 88 ? 16.060 19.027 -17.463 1.00 34.06 88 LYS A C 1
ATOM 710 O O . LYS A 1 88 ? 16.841 18.089 -17.578 1.00 34.06 88 LYS A O 1
ATOM 715 N N . HIS A 1 89 ? 15.371 19.525 -18.491 1.00 34.81 89 HIS A N 1
ATOM 716 C CA . HIS A 1 89 ? 16.003 19.650 -19.777 1.00 34.81 89 HIS A CA 1
ATOM 717 C C . HIS A 1 89 ? 17.249 20.456 -19.459 1.00 34.81 89 HIS A C 1
ATOM 719 O O . HIS A 1 89 ? 17.209 21.655 -19.189 1.00 34.81 89 HIS A O 1
ATOM 725 N N . TYR A 1 90 ? 18.337 19.710 -19.318 1.00 37.78 90 TYR A N 1
ATOM 726 C CA . TYR A 1 90 ? 19.641 20.116 -19.764 1.00 37.78 90 TYR A CA 1
ATOM 727 C C . TYR A 1 90 ? 19.408 20.885 -21.067 1.00 37.78 90 TYR A C 1
ATOM 729 O O . TYR A 1 90 ? 19.244 20.297 -22.130 1.00 37.78 90 TYR A O 1
ATOM 737 N N . ARG A 1 91 ? 19.301 22.212 -20.973 1.00 34.41 91 ARG A N 1
ATOM 738 C CA . ARG A 1 91 ? 19.541 23.093 -22.106 1.00 34.41 91 ARG A CA 1
ATOM 739 C C . ARG A 1 91 ? 21.063 23.159 -22.216 1.00 34.41 91 ARG A C 1
ATOM 741 O O . ARG A 1 91 ? 21.676 24.156 -21.878 1.00 34.41 91 ARG A O 1
ATOM 748 N N . ALA A 1 92 ? 21.666 22.021 -22.555 1.00 44.25 92 ALA A N 1
ATOM 749 C CA . ALA A 1 92 ? 22.907 22.029 -23.298 1.00 44.25 92 ALA A CA 1
ATOM 750 C C . ALA A 1 92 ? 22.457 22.210 -24.739 1.00 44.25 92 ALA A C 1
ATOM 752 O O . ALA A 1 92 ? 21.987 21.266 -25.360 1.00 44.25 92 ALA A O 1
ATOM 753 N N . ASN A 1 93 ? 22.470 23.453 -25.193 1.00 39.75 93 ASN A N 1
ATOM 754 C CA . ASN A 1 93 ? 22.610 23.773 -26.597 1.00 39.75 93 ASN A CA 1
ATOM 755 C C . ASN A 1 93 ? 23.261 25.148 -26.666 1.00 39.75 93 ASN A C 1
ATOM 757 O O . ASN A 1 93 ? 22.679 26.108 -26.158 1.00 39.75 93 ASN A O 1
ATOM 761 N N . SER A 1 94 ? 24.443 25.124 -27.293 1.00 37.38 94 SER A N 1
ATOM 762 C CA . SER A 1 94 ? 25.218 26.212 -27.904 1.00 37.38 94 SER A CA 1
ATOM 763 C C . SER A 1 94 ? 25.619 27.373 -27.009 1.00 37.38 94 SER A C 1
ATOM 765 O O . SER A 1 94 ? 24.753 28.238 -26.755 1.00 37.38 94 SER A O 1
#

Secondary structure (DSSP, 8-state):
-GGGTSEEEEEEEETTEEEEEEEETTTTEEEEEETTEEEEEEE--TT-EEEETTEEEEEE-SSS-EEEEEETTEEEEEEE--------------

Foldseek 3Di:
DCQVLQWDWDWDDDPNWIWTWIARQVQQWIWIDTHPRTDHTDNHHAQRWDDDPQWIWGWHDNPWTWIFIDGNNHGPDIGTPPRPPPPPPPPPDD